Protein AF-A0A965PA43-F1 (afdb_monomer)

Sequence (121 aa):
MTSRSRKFELFQKAVVDNLTKLNEKLDKLCALTVSNQLLQECVGPDGSVRSAEECGDIVVESFMAGICLNEDLNTRSKEFDYQKSEFFINGVDEDEEDEEDEDEGDDPQDFNANRCPVNAF

Structure (mmCIF, N/CA/C/O backbone):
data_AF-A0A965PA43-F1
#
_entry.id   AF-A0A965PA43-F1
#
loop_
_atom_site.group_PDB
_atom_site.id
_atom_site.type_symbol
_atom_site.label_atom_id
_atom_site.label_alt_id
_atom_site.label_comp_id
_atom_site.label_asym_id
_atom_site.label_entity_id
_atom_site.label_seq_id
_atom_site.pdbx_PDB_ins_code
_atom_site.Cartn_x
_atom_site.Cartn_y
_atom_site.Cartn_z
_atom_site.occupancy
_atom_site.B_iso_or_equiv
_atom_site.auth_seq_id
_atom_site.auth_comp_id
_atom_site.auth_asym_id
_atom_site.auth_atom_id
_atom_site.pdbx_PDB_model_num
ATOM 1 N N . MET A 1 1 ? -34.909 6.482 28.423 1.00 57.50 1 MET A N 1
ATOM 2 C CA . MET A 1 1 ? -33.582 5.958 28.024 1.00 57.50 1 MET A CA 1
ATOM 3 C C . MET A 1 1 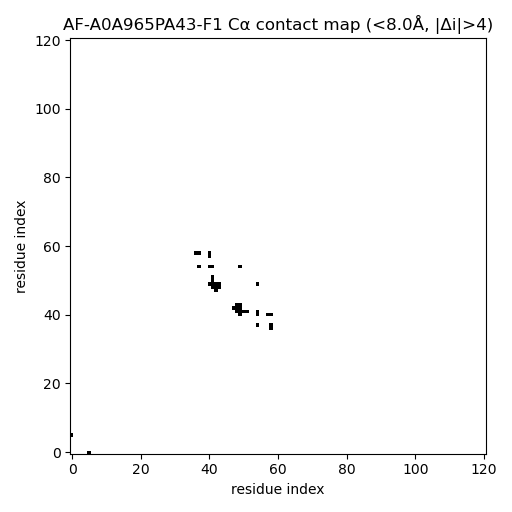? -32.689 5.920 29.251 1.00 57.50 1 MET A C 1
ATOM 5 O O . MET A 1 1 ? -32.624 6.914 29.963 1.00 57.50 1 MET A O 1
ATOM 9 N N . THR A 1 2 ? -32.070 4.779 29.551 1.00 78.19 2 THR A N 1
ATOM 10 C CA . THR A 1 2 ? -31.226 4.620 30.746 1.00 78.19 2 THR A CA 1
ATOM 11 C C . THR A 1 2 ? -29.851 5.263 30.535 1.00 78.19 2 THR A C 1
ATOM 13 O O . THR A 1 2 ? -29.354 5.337 29.411 1.00 78.19 2 THR A O 1
ATOM 16 N N . SER A 1 3 ? -29.205 5.709 31.619 1.00 86.31 3 SER A N 1
ATOM 17 C CA . SER A 1 3 ? -27.840 6.274 31.592 1.00 86.31 3 SER A CA 1
ATOM 18 C C . SER A 1 3 ? -26.834 5.334 30.908 1.00 86.31 3 SER A C 1
ATOM 20 O O . SER A 1 3 ? -25.956 5.778 30.171 1.00 86.31 3 SER A O 1
ATOM 22 N N . ARG A 1 4 ? -27.020 4.017 31.071 1.00 87.00 4 ARG A N 1
ATOM 23 C CA . ARG A 1 4 ? -26.204 2.977 30.432 1.00 87.00 4 ARG A CA 1
ATOM 24 C C . ARG A 1 4 ? -26.3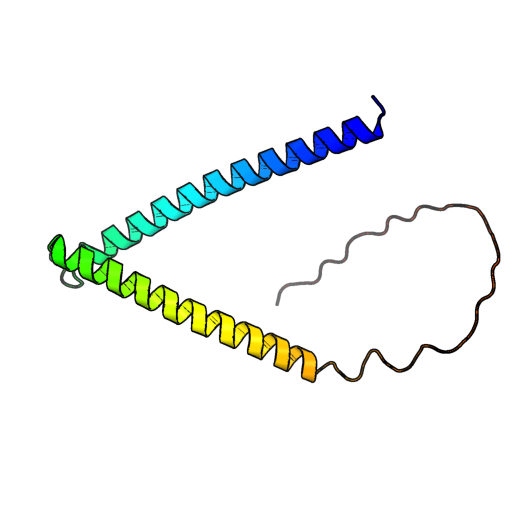82 2.939 28.906 1.00 87.00 4 ARG A C 1
ATOM 26 O O . ARG A 1 4 ? -25.377 2.903 28.207 1.00 87.00 4 ARG A O 1
ATOM 33 N N . SER A 1 5 ? -27.619 3.045 28.402 1.00 90.38 5 SER A N 1
ATOM 34 C CA . SER A 1 5 ? -27.910 3.134 26.954 1.00 90.38 5 SER A CA 1
ATOM 35 C C . SER A 1 5 ? -27.223 4.344 26.326 1.00 90.38 5 SER A C 1
ATOM 37 O O . SER A 1 5 ? -26.533 4.226 25.321 1.00 90.38 5 SER A O 1
ATOM 39 N N . ARG A 1 6 ? -27.310 5.504 26.988 1.00 91.81 6 ARG A N 1
ATOM 40 C CA . ARG A 1 6 ? -26.688 6.741 26.498 1.00 91.81 6 ARG A CA 1
ATOM 41 C C . ARG A 1 6 ? -25.160 6.660 26.469 1.00 91.81 6 ARG A C 1
ATOM 43 O O . ARG A 1 6 ? -24.542 7.140 25.526 1.00 91.81 6 ARG A O 1
ATOM 50 N N . LYS A 1 7 ? -24.536 6.062 27.491 1.00 93.56 7 LYS A N 1
ATOM 51 C CA . LYS A 1 7 ? -23.079 5.833 27.511 1.00 93.56 7 LYS A CA 1
ATOM 52 C C . LYS A 1 7 ? -22.643 4.904 26.377 1.00 93.56 7 LYS A C 1
ATOM 54 O O . LYS A 1 7 ? -21.628 5.169 25.742 1.00 93.56 7 LYS A O 1
ATOM 59 N N . PHE A 1 8 ? -23.421 3.858 26.111 1.00 95.44 8 PHE A N 1
ATOM 60 C CA . PHE A 1 8 ? -23.149 2.914 25.031 1.00 95.44 8 PHE A CA 1
ATOM 61 C C . PHE A 1 8 ? -23.261 3.570 23.645 1.00 95.44 8 PHE A C 1
ATOM 63 O O . PHE A 1 8 ? -22.351 3.436 22.833 1.00 95.44 8 PHE A O 1
ATOM 70 N N . GLU A 1 9 ? -24.303 4.368 23.404 1.00 95.31 9 GLU A N 1
ATOM 71 C CA . GLU A 1 9 ? -24.471 5.132 22.157 1.00 95.31 9 GLU A CA 1
ATOM 72 C C . GLU A 1 9 ? -23.318 6.121 21.915 1.00 95.31 9 GLU A C 1
ATOM 74 O O . GLU A 1 9 ? -22.810 6.239 20.800 1.00 95.31 9 GLU A O 1
ATOM 79 N N . LEU A 1 10 ? -22.859 6.810 22.966 1.00 95.56 10 LEU A N 1
ATOM 80 C CA . LEU A 1 10 ? -21.709 7.716 22.882 1.00 95.56 10 LEU A CA 1
ATOM 81 C C . LEU A 1 10 ? -20.412 6.973 22.553 1.00 95.56 10 LEU A C 1
ATOM 83 O O . LEU A 1 10 ? -19.620 7.458 21.745 1.00 95.56 10 LEU A O 1
ATOM 87 N N . PHE A 1 11 ? -20.204 5.800 23.152 1.00 96.69 11 PHE A N 1
ATOM 88 C CA . PHE A 1 11 ? -19.056 4.954 22.848 1.00 96.69 11 PHE A CA 1
ATOM 89 C C . PHE A 1 11 ? -19.086 4.475 21.394 1.00 96.69 11 PHE A C 1
ATOM 91 O O . PHE A 1 11 ? -18.100 4.638 20.679 1.00 96.69 11 PHE A O 1
ATOM 98 N N . GLN A 1 12 ? -20.226 3.961 20.925 1.00 97.19 12 GLN A N 1
ATOM 99 C CA . GLN A 1 12 ? -20.378 3.506 19.544 1.00 97.19 12 GLN A CA 1
ATOM 100 C C . GLN A 1 12 ? -20.103 4.638 18.549 1.00 97.19 12 GLN A C 1
ATOM 102 O O . GLN A 1 12 ? -19.385 4.439 17.569 1.00 97.19 12 GLN A O 1
ATOM 107 N N . LYS A 1 13 ? -20.600 5.848 18.832 1.00 97.12 13 LYS A N 1
ATOM 108 C CA . LYS A 1 13 ? -20.300 7.030 18.020 1.00 97.12 13 LYS A CA 1
ATOM 109 C C . LYS A 1 13 ? -18.803 7.349 18.001 1.00 97.12 13 LYS A C 1
ATOM 111 O O . LYS A 1 13 ? -18.246 7.559 16.931 1.00 97.12 13 LYS A O 1
ATOM 116 N N . ALA A 1 14 ? -18.139 7.323 19.156 1.00 97.06 14 ALA A N 1
ATOM 117 C CA . ALA A 1 14 ? -16.701 7.572 19.240 1.00 97.06 14 ALA A CA 1
ATOM 118 C C . ALA A 1 14 ? -15.871 6.532 18.463 1.00 97.06 14 ALA A C 1
ATOM 120 O O . ALA A 1 14 ? -14.881 6.890 17.825 1.00 97.06 14 ALA A O 1
ATOM 121 N N . VAL A 1 15 ? -16.282 5.259 18.479 1.00 97.75 15 VAL A N 1
ATOM 122 C CA . VAL A 1 15 ? -15.646 4.198 17.683 1.00 97.75 15 VAL A CA 1
ATOM 123 C C . VAL A 1 15 ? -15.796 4.481 16.190 1.00 97.75 15 VAL A C 1
ATOM 125 O O . VAL A 1 15 ? -14.798 4.475 15.473 1.00 97.75 15 VAL A O 1
ATOM 128 N N . VAL A 1 16 ? -17.009 4.785 15.722 1.00 97.81 16 VAL A N 1
ATOM 129 C CA . VAL A 1 16 ? -17.265 5.097 14.306 1.00 97.81 16 VAL A CA 1
ATOM 130 C C . VAL A 1 16 ? -16.481 6.331 13.854 1.00 97.81 16 VAL A C 1
ATOM 132 O O . VAL A 1 16 ? -15.854 6.305 12.794 1.00 97.81 16 VAL A O 1
ATOM 135 N N . ASP A 1 17 ? -16.445 7.386 14.670 1.00 97.81 17 ASP A N 1
ATOM 136 C CA . ASP A 1 17 ? -15.692 8.606 14.365 1.00 97.81 17 ASP A CA 1
ATOM 137 C C . ASP A 1 17 ? -14.184 8.322 14.260 1.00 97.81 17 ASP A C 1
ATOM 139 O O . ASP A 1 17 ? -13.501 8.848 13.377 1.00 97.81 17 ASP A O 1
ATOM 143 N N . ASN A 1 18 ? -13.647 7.470 15.138 1.00 97.31 18 ASN A N 1
ATOM 144 C CA . ASN A 1 18 ? -12.242 7.071 15.088 1.00 97.31 18 ASN A CA 1
ATOM 145 C C . ASN A 1 18 ? -11.926 6.203 13.868 1.00 97.31 18 ASN A C 1
ATOM 147 O O . ASN A 1 18 ? -10.915 6.448 13.212 1.00 97.31 18 ASN A O 1
ATOM 151 N N . LEU A 1 19 ? -12.785 5.237 13.536 1.00 96.94 19 LEU A N 1
ATOM 152 C CA . LEU A 1 19 ? -12.628 4.409 12.338 1.00 96.94 19 LEU A CA 1
ATOM 153 C C . LEU A 1 19 ? -12.672 5.258 11.064 1.00 96.94 19 LEU A C 1
ATOM 155 O O . LEU A 1 19 ? -11.840 5.081 10.181 1.00 96.94 19 LEU A O 1
ATOM 159 N N . THR A 1 20 ? -13.573 6.239 11.004 1.00 97.38 20 THR A N 1
ATOM 160 C CA . THR A 1 20 ? -13.672 7.170 9.870 1.00 97.38 20 THR A CA 1
ATOM 161 C C . THR A 1 20 ? -12.379 7.967 9.698 1.00 97.38 20 THR A C 1
ATOM 163 O O . THR A 1 20 ? -11.797 7.980 8.616 1.00 97.38 20 THR A O 1
ATOM 166 N N . LYS A 1 21 ? -11.855 8.551 10.784 1.00 96.81 21 LYS A N 1
ATOM 167 C CA . LYS A 1 21 ? -10.568 9.269 10.758 1.00 96.81 21 LYS A CA 1
ATOM 168 C C . LYS A 1 21 ? -9.398 8.372 10.364 1.00 96.81 21 LYS A C 1
ATOM 170 O O . LYS A 1 21 ? -8.431 8.849 9.773 1.00 96.81 21 LYS A O 1
ATOM 175 N N . LEU A 1 22 ? -9.434 7.101 10.758 1.00 96.81 22 LEU A N 1
ATOM 176 C CA . LEU A 1 22 ? -8.382 6.145 10.434 1.00 96.81 22 LEU A CA 1
ATOM 177 C C . LEU A 1 22 ? -8.424 5.772 8.947 1.00 96.81 22 LEU A C 1
ATOM 179 O O . LEU A 1 22 ? -7.377 5.790 8.305 1.00 96.81 22 LEU A O 1
ATOM 183 N N . ASN A 1 23 ? -9.615 5.567 8.382 1.00 95.31 23 ASN A N 1
ATOM 184 C CA . ASN A 1 23 ? -9.798 5.366 6.943 1.00 95.31 23 ASN A CA 1
ATOM 185 C C . ASN A 1 23 ? -9.322 6.573 6.127 1.00 95.31 23 ASN A C 1
ATOM 187 O O . ASN A 1 23 ? -8.533 6.402 5.209 1.00 95.31 23 ASN A O 1
ATOM 191 N N . GLU A 1 24 ? -9.670 7.802 6.522 1.00 96.00 24 GLU A N 1
ATOM 192 C CA . GLU A 1 24 ? -9.177 9.008 5.833 1.00 96.00 24 GLU A CA 1
ATOM 193 C C . GLU A 1 24 ? -7.641 9.108 5.821 1.00 96.00 24 GLU A C 1
ATOM 195 O O . GLU A 1 24 ? -7.039 9.649 4.890 1.00 96.00 24 GLU A O 1
ATOM 200 N N . LYS A 1 25 ? -6.979 8.623 6.879 1.00 95.56 25 LYS A N 1
ATOM 201 C CA . LYS A 1 25 ? -5.512 8.558 6.933 1.00 95.56 25 LYS A CA 1
ATOM 202 C C . LYS A 1 25 ? -4.965 7.454 6.035 1.00 95.56 25 LYS A C 1
ATOM 204 O O . LYS A 1 25 ? -3.955 7.686 5.375 1.00 95.56 25 LYS A O 1
ATOM 209 N N . LEU A 1 26 ? -5.612 6.290 6.009 1.00 94.50 26 LEU A N 1
ATOM 210 C CA . LEU A 1 26 ? -5.248 5.188 5.119 1.00 94.50 26 LEU A CA 1
ATOM 211 C C . LEU A 1 26 ? -5.373 5.597 3.650 1.00 94.50 26 LEU A C 1
ATOM 213 O O . LEU A 1 26 ? -4.449 5.337 2.887 1.00 94.50 26 LEU A O 1
ATOM 217 N N . ASP A 1 27 ? -6.422 6.329 3.275 1.00 92.75 27 ASP A N 1
ATOM 218 C CA . ASP A 1 27 ? -6.594 6.846 1.913 1.00 92.75 27 ASP A CA 1
ATOM 219 C C . ASP A 1 27 ? -5.453 7.793 1.518 1.00 92.75 27 ASP A C 1
ATOM 221 O O . ASP A 1 27 ? -4.891 7.692 0.426 1.00 92.75 27 ASP A O 1
ATOM 225 N N . LYS A 1 28 ? -5.049 8.689 2.429 1.00 93.12 28 LYS A N 1
ATOM 226 C CA . LYS A 1 28 ? -3.908 9.594 2.204 1.00 93.12 28 LYS A CA 1
ATOM 227 C C . LYS A 1 28 ? -2.591 8.838 2.065 1.00 93.12 28 LYS A C 1
ATOM 229 O O . LYS A 1 28 ? -1.791 9.181 1.199 1.00 93.12 28 LYS A O 1
ATOM 234 N N . LEU A 1 29 ? -2.360 7.832 2.909 1.00 90.31 29 LEU A N 1
ATOM 235 C CA . LEU A 1 29 ? -1.172 6.983 2.814 1.00 90.31 29 LEU A CA 1
ATOM 236 C C . LEU A 1 29 ? -1.159 6.210 1.497 1.00 90.31 29 LEU A C 1
ATOM 238 O O . LEU A 1 29 ? -0.144 6.219 0.814 1.00 90.31 29 LEU A O 1
ATOM 242 N N . CYS A 1 30 ? -2.287 5.622 1.102 1.00 84.81 30 CYS A N 1
ATOM 243 C CA . CYS A 1 30 ? -2.435 4.926 -0.170 1.00 84.81 30 CYS A CA 1
ATOM 244 C C . CYS A 1 30 ? -2.093 5.849 -1.348 1.00 84.81 30 CYS A C 1
ATOM 246 O O . CYS A 1 30 ? -1.235 5.517 -2.164 1.00 84.81 30 CYS A O 1
ATOM 248 N N . ALA A 1 31 ? -2.675 7.052 -1.385 1.00 83.69 31 ALA A N 1
ATOM 249 C CA . ALA A 1 31 ? -2.397 8.029 -2.434 1.00 83.69 31 ALA A CA 1
ATOM 250 C C . ALA A 1 31 ? -0.912 8.427 -2.495 1.00 83.69 31 ALA A C 1
ATOM 252 O O . ALA A 1 31 ? -0.342 8.507 -3.585 1.00 83.69 31 ALA A O 1
ATOM 253 N N . LEU A 1 32 ? -0.271 8.656 -1.342 1.00 88.25 32 LEU A N 1
ATOM 254 C CA . LEU A 1 32 ? 1.155 8.986 -1.271 1.00 88.25 32 LEU A CA 1
ATOM 255 C C . LEU A 1 32 ? 2.038 7.830 -1.741 1.00 88.25 32 LEU A C 1
ATOM 257 O O . LEU A 1 32 ? 2.954 8.053 -2.530 1.00 88.25 32 LEU A O 1
ATOM 261 N N . THR A 1 33 ? 1.763 6.609 -1.287 1.00 84.19 33 THR A N 1
ATOM 262 C CA . THR A 1 33 ? 2.550 5.430 -1.655 1.00 84.19 33 THR A CA 1
ATOM 263 C C . THR A 1 33 ? 2.428 5.136 -3.146 1.00 84.19 33 THR A C 1
ATOM 265 O O . THR A 1 33 ? 3.449 4.971 -3.805 1.00 84.19 33 THR A O 1
ATOM 268 N N . VAL A 1 34 ? 1.214 5.177 -3.707 1.00 81.81 34 VAL A N 1
ATOM 269 C CA . VAL A 1 34 ? 0.998 5.007 -5.154 1.00 81.81 34 VAL A CA 1
ATOM 270 C C . VAL A 1 34 ? 1.707 6.106 -5.947 1.00 81.81 34 VAL A C 1
ATOM 272 O O . VAL A 1 34 ? 2.378 5.816 -6.932 1.00 81.81 34 VAL A O 1
ATOM 275 N N . SER A 1 35 ? 1.625 7.364 -5.505 1.00 79.50 35 SER A N 1
ATOM 276 C CA . SER A 1 35 ? 2.303 8.477 -6.187 1.00 79.50 35 SER A CA 1
ATOM 277 C C . SER A 1 35 ? 3.825 8.322 -6.166 1.00 79.50 35 SER A C 1
ATOM 279 O O . SER A 1 35 ? 4.482 8.570 -7.173 1.00 79.50 35 SER A O 1
ATOM 281 N N . ASN A 1 36 ? 4.392 7.888 -5.039 1.00 83.56 36 ASN A N 1
ATOM 282 C CA . ASN A 1 36 ? 5.823 7.619 -4.929 1.00 83.56 36 ASN A CA 1
ATOM 283 C C . ASN A 1 36 ? 6.258 6.447 -5.810 1.00 83.56 36 ASN A C 1
ATOM 285 O O . ASN A 1 36 ? 7.293 6.560 -6.463 1.00 83.56 36 ASN A O 1
ATOM 289 N N . GLN A 1 37 ? 5.469 5.370 -5.860 1.00 77.44 37 GLN A N 1
ATOM 290 C CA . GLN A 1 37 ? 5.722 4.234 -6.747 1.00 77.44 37 GLN A CA 1
ATOM 291 C C . GLN A 1 37 ? 5.787 4.711 -8.202 1.00 77.44 37 GLN A C 1
ATOM 293 O O . GLN A 1 37 ? 6.788 4.505 -8.878 1.00 77.44 37 GLN A O 1
ATOM 298 N N . LEU A 1 38 ? 4.777 5.468 -8.647 1.00 74.06 38 LEU A N 1
ATOM 299 C CA . LEU A 1 38 ? 4.733 6.023 -9.999 1.00 74.06 38 LEU A CA 1
ATOM 300 C C . LEU A 1 38 ? 5.916 6.959 -10.281 1.00 74.06 38 LEU A C 1
ATOM 302 O O . LEU A 1 38 ? 6.498 6.898 -11.354 1.00 74.06 38 LEU A O 1
ATOM 306 N N . LEU A 1 39 ? 6.319 7.817 -9.341 1.00 75.06 39 LEU A N 1
ATOM 307 C CA . LEU A 1 39 ? 7.455 8.722 -9.558 1.00 75.06 39 LEU A CA 1
ATOM 308 C C . LEU A 1 39 ? 8.798 7.985 -9.665 1.00 75.06 39 LEU A C 1
ATOM 310 O O . LEU A 1 39 ? 9.651 8.399 -10.448 1.00 75.06 39 LEU A O 1
ATOM 314 N N . GLN A 1 40 ? 8.991 6.911 -8.898 1.00 78.50 40 GLN A N 1
ATOM 315 C CA . GLN A 1 40 ? 10.213 6.101 -8.945 1.00 78.50 40 GLN A CA 1
ATOM 316 C C . GLN A 1 40 ? 10.247 5.186 -10.176 1.00 78.50 40 GLN A C 1
ATOM 318 O O . GLN A 1 40 ? 11.302 4.971 -10.772 1.00 78.50 40 GLN A O 1
ATOM 323 N N . GLU A 1 41 ? 9.092 4.671 -10.589 1.00 78.00 41 GLU A N 1
ATOM 324 C CA . GLU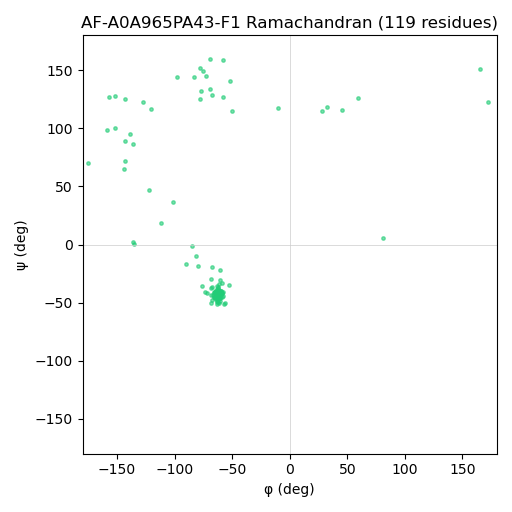 A 1 41 ? 8.982 3.727 -11.699 1.00 78.00 41 GLU A CA 1
ATOM 325 C C . GLU A 1 41 ? 8.784 4.412 -13.057 1.00 78.00 41 GLU A C 1
ATOM 327 O O . GLU A 1 41 ? 9.101 3.821 -14.080 1.00 78.00 41 GLU A O 1
ATOM 332 N N . CYS A 1 42 ? 8.398 5.687 -13.116 1.00 81.31 42 CYS A N 1
ATOM 333 C CA . CYS A 1 42 ? 8.329 6.431 -14.381 1.00 81.31 42 CYS A CA 1
ATOM 334 C C . CYS A 1 42 ? 9.678 6.980 -14.865 1.00 81.31 42 CYS A C 1
ATOM 336 O O . CYS A 1 42 ? 9.768 7.450 -16.000 1.00 81.31 42 CYS A O 1
ATOM 338 N N . VAL A 1 43 ? 10.729 6.934 -14.038 1.00 83.06 43 VAL A N 1
ATOM 339 C CA . VAL A 1 43 ? 12.065 7.428 -14.405 1.00 83.06 43 VAL A CA 1
ATOM 340 C C . VAL A 1 43 ? 13.126 6.362 -14.155 1.00 83.06 43 VAL A C 1
ATOM 342 O O . VAL A 1 43 ? 13.273 5.849 -13.044 1.00 83.06 43 VAL A O 1
ATOM 345 N N . GLY A 1 44 ? 13.852 6.012 -15.214 1.00 80.69 44 GLY A N 1
ATOM 346 C CA . GLY A 1 44 ? 14.965 5.075 -15.211 1.00 80.69 44 GLY A CA 1
ATOM 347 C C . GLY A 1 44 ? 16.089 5.481 -14.252 1.00 80.69 44 GLY A C 1
ATOM 348 O O . GLY A 1 44 ? 16.236 6.662 -13.933 1.00 80.69 44 GLY A O 1
ATOM 349 N N . PRO A 1 45 ? 16.948 4.540 -13.818 1.00 79.62 45 PRO A N 1
ATOM 350 C CA . PRO A 1 45 ? 18.139 4.864 -13.023 1.00 79.62 45 PRO A CA 1
ATOM 351 C C . PRO A 1 45 ? 19.119 5.785 -13.767 1.00 79.62 45 PRO A C 1
ATOM 353 O O . PRO A 1 45 ? 19.941 6.457 -13.152 1.00 79.62 45 PRO A O 1
ATOM 356 N N . ASP A 1 46 ? 19.033 5.808 -15.095 1.00 85.94 46 ASP A N 1
ATOM 357 C CA . ASP A 1 46 ? 19.770 6.677 -16.009 1.00 85.94 46 ASP A CA 1
ATOM 358 C C . ASP A 1 46 ? 19.110 8.058 -16.205 1.00 85.94 46 ASP A C 1
ATOM 360 O O . ASP A 1 46 ? 19.644 8.902 -16.924 1.00 85.94 46 ASP A O 1
ATOM 364 N N . GLY A 1 47 ? 17.962 8.304 -15.565 1.00 79.81 47 GLY A N 1
ATOM 365 C CA . GLY A 1 47 ? 17.187 9.537 -15.687 1.00 79.81 47 GLY A CA 1
ATOM 366 C C . GLY A 1 47 ? 16.299 9.600 -16.932 1.00 79.81 47 GLY A C 1
ATOM 367 O O . GLY A 1 47 ? 15.690 10.643 -17.181 1.00 79.81 47 GLY A O 1
ATOM 368 N N . SER A 1 48 ? 16.213 8.521 -17.716 1.00 85.94 48 SER A N 1
ATOM 369 C CA . SER A 1 48 ? 15.315 8.450 -18.870 1.00 85.94 48 SER A CA 1
ATOM 370 C C . SER A 1 48 ? 13.857 8.307 -18.424 1.00 85.94 48 SER A C 1
ATOM 372 O O . SER A 1 48 ? 13.557 7.681 -17.409 1.00 85.94 48 SER A O 1
ATOM 374 N N . VAL A 1 49 ? 12.927 8.913 -19.162 1.00 87.12 49 VAL A N 1
ATOM 375 C CA . VAL A 1 49 ? 11.492 8.724 -18.905 1.00 87.12 49 VAL A CA 1
ATOM 376 C C . VAL A 1 49 ? 11.086 7.369 -19.475 1.00 87.12 49 VAL A C 1
ATOM 378 O O . VAL A 1 49 ? 11.305 7.124 -20.662 1.00 87.12 49 VAL A O 1
ATOM 381 N N . ARG A 1 50 ? 10.491 6.511 -18.643 1.00 87.00 50 ARG A N 1
ATOM 382 C CA . ARG A 1 50 ? 9.930 5.229 -19.083 1.00 87.00 50 ARG A CA 1
ATOM 383 C C . ARG A 1 50 ? 8.609 5.452 -19.819 1.00 87.00 50 ARG A C 1
ATOM 385 O O . ARG A 1 50 ? 7.877 6.409 -19.553 1.00 87.00 50 ARG A O 1
ATOM 392 N N . SER A 1 51 ? 8.308 4.584 -20.775 1.00 88.94 51 SER A N 1
ATOM 393 C CA . SER A 1 51 ? 7.022 4.577 -21.470 1.00 88.94 51 SER A CA 1
ATOM 394 C C . SER A 1 51 ? 5.892 4.123 -20.541 1.00 88.94 51 SER A C 1
ATOM 396 O O . SER A 1 51 ? 6.115 3.457 -19.534 1.00 88.94 51 SER A O 1
ATOM 398 N N . ALA A 1 52 ? 4.648 4.464 -20.889 1.00 85.56 52 ALA A 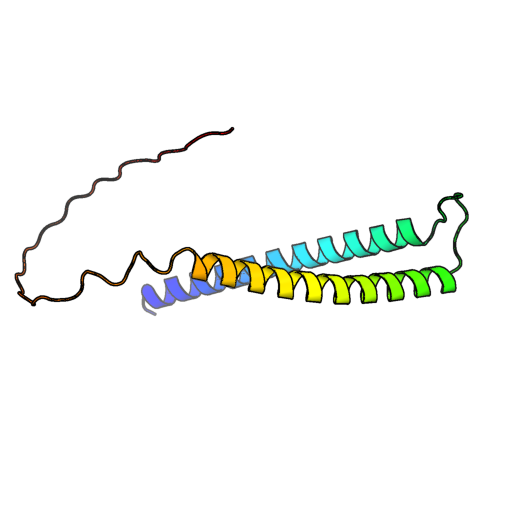N 1
ATOM 399 C CA . ALA A 1 52 ? 3.485 4.068 -20.094 1.00 85.56 52 ALA A CA 1
ATOM 400 C C . ALA A 1 52 ? 3.324 2.539 -19.978 1.00 85.56 52 ALA A C 1
ATOM 402 O O . ALA A 1 52 ? 2.816 2.064 -18.967 1.00 85.56 52 ALA A O 1
ATOM 403 N N . GLU A 1 53 ? 3.755 1.793 -20.998 1.00 87.94 53 GLU A N 1
ATOM 404 C CA . GLU A 1 53 ? 3.747 0.326 -21.011 1.00 87.94 53 GLU A CA 1
ATOM 405 C C . GLU A 1 53 ? 4.757 -0.230 -20.001 1.00 87.94 53 GLU A C 1
ATOM 407 O O . GLU A 1 53 ? 4.369 -0.969 -19.103 1.00 87.94 53 GLU A O 1
ATOM 412 N N . GLU A 1 54 ? 6.005 0.246 -20.046 1.00 86.81 54 GLU A N 1
ATOM 413 C CA . GLU A 1 54 ? 7.050 -0.152 -19.092 1.00 86.81 54 GLU A CA 1
ATOM 414 C C . GLU A 1 54 ? 6.668 0.179 -17.644 1.00 86.81 54 GLU A C 1
ATOM 416 O O . GLU A 1 54 ? 6.884 -0.629 -16.747 1.00 86.81 54 GLU A O 1
ATOM 421 N N . CYS A 1 55 ? 6.070 1.348 -17.394 1.00 85.44 55 CYS A N 1
ATOM 422 C CA . CYS A 1 55 ? 5.578 1.683 -16.057 1.00 85.44 55 CYS A CA 1
ATOM 423 C C . CYS A 1 55 ? 4.462 0.734 -15.606 1.00 85.44 55 CYS A C 1
ATOM 425 O O . CYS A 1 55 ? 4.406 0.368 -14.436 1.00 85.44 55 CYS A O 1
ATOM 427 N N . GLY A 1 56 ? 3.563 0.355 -16.518 1.00 83.69 56 GLY A N 1
ATOM 428 C CA . GLY A 1 56 ? 2.485 -0.586 -16.233 1.00 83.69 56 GLY A CA 1
ATOM 429 C C . GLY A 1 56 ? 3.018 -1.959 -15.833 1.00 83.69 56 GLY A C 1
ATOM 430 O O . GLY A 1 56 ? 2.581 -2.503 -14.819 1.00 83.69 56 GLY A O 1
ATOM 431 N N . ASP A 1 57 ? 3.995 -2.473 -16.578 1.00 87.12 57 ASP A N 1
ATOM 432 C CA . ASP A 1 57 ? 4.618 -3.768 -16.304 1.00 87.12 57 ASP A CA 1
ATOM 433 C C . ASP A 1 57 ? 5.325 -3.775 -14.946 1.00 87.12 57 ASP A C 1
ATOM 435 O O . ASP A 1 57 ? 5.085 -4.672 -14.137 1.00 87.12 57 ASP A O 1
ATOM 439 N N . ILE A 1 58 ? 6.109 -2.736 -14.634 1.00 85.06 58 ILE A N 1
ATOM 440 C CA . ILE A 1 58 ? 6.807 -2.643 -13.343 1.00 85.06 58 ILE A CA 1
ATOM 441 C C . ILE A 1 58 ? 5.801 -2.576 -12.186 1.00 85.06 58 ILE A C 1
ATOM 443 O O . ILE A 1 58 ? 5.965 -3.300 -11.208 1.00 85.06 58 ILE A O 1
ATOM 447 N N . VAL A 1 59 ? 4.728 -1.782 -12.293 1.00 81.81 59 VAL A N 1
ATOM 448 C CA . VAL A 1 59 ? 3.707 -1.705 -11.232 1.00 81.81 59 VAL A CA 1
ATOM 449 C C . VAL A 1 59 ? 3.071 -3.076 -10.986 1.00 81.81 59 VAL A C 1
ATOM 451 O O . VAL A 1 59 ? 2.862 -3.465 -9.833 1.00 81.81 59 VAL A O 1
ATOM 454 N N . VAL A 1 60 ? 2.760 -3.819 -12.051 1.00 84.75 60 VAL A N 1
ATOM 455 C CA . VAL A 1 60 ? 2.153 -5.153 -11.952 1.00 84.75 60 VAL A CA 1
ATOM 456 C C . VAL A 1 60 ? 3.131 -6.157 -11.341 1.00 84.75 60 VAL A C 1
ATOM 458 O O . VAL A 1 60 ? 2.760 -6.871 -10.406 1.00 84.75 60 VAL A O 1
ATOM 461 N N . GLU A 1 61 ? 4.376 -6.193 -11.814 1.00 84.25 61 GLU A N 1
ATOM 462 C CA . GLU A 1 61 ? 5.422 -7.074 -11.288 1.00 84.25 61 GLU A CA 1
ATOM 463 C C . GLU A 1 61 ? 5.731 -6.771 -9.817 1.00 84.25 61 GLU A C 1
ATOM 465 O O . GLU A 1 61 ? 5.747 -7.684 -8.987 1.00 84.25 61 GLU A O 1
ATOM 470 N N . SER A 1 62 ? 5.888 -5.492 -9.464 1.00 80.50 62 SER A N 1
ATOM 471 C CA . SER A 1 62 ? 6.091 -5.020 -8.091 1.00 80.50 62 SER A CA 1
ATOM 472 C C . SER A 1 62 ? 4.926 -5.414 -7.180 1.00 80.50 62 SER A C 1
ATOM 474 O O . SER A 1 62 ? 5.140 -5.854 -6.047 1.00 80.50 62 SER A O 1
ATOM 476 N N . PHE A 1 63 ? 3.684 -5.308 -7.662 1.00 81.38 63 PHE A N 1
ATOM 477 C CA . PHE A 1 63 ? 2.505 -5.715 -6.900 1.00 81.38 63 PHE A CA 1
ATOM 478 C C . PHE A 1 63 ? 2.475 -7.228 -6.649 1.00 81.38 63 PHE A C 1
ATOM 480 O O . PHE A 1 63 ? 2.252 -7.659 -5.516 1.00 81.38 63 PHE A O 1
ATOM 487 N N . MET A 1 64 ? 2.749 -8.042 -7.673 1.00 82.75 64 MET A N 1
ATOM 488 C CA . MET A 1 64 ? 2.822 -9.500 -7.526 1.00 82.75 64 MET A CA 1
ATOM 489 C C . MET A 1 64 ? 3.957 -9.925 -6.589 1.00 82.75 64 MET A C 1
ATOM 491 O O . MET A 1 64 ? 3.746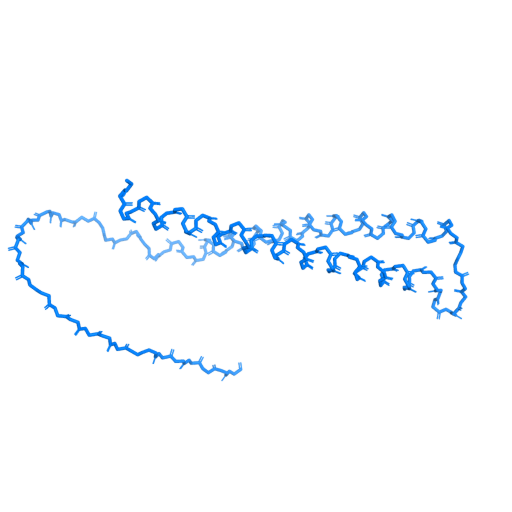 -10.766 -5.716 1.00 82.75 64 MET A O 1
ATOM 495 N N . ALA A 1 65 ? 5.131 -9.299 -6.703 1.00 83.19 65 ALA A N 1
ATOM 496 C CA . ALA A 1 65 ? 6.245 -9.521 -5.787 1.00 83.19 65 ALA A CA 1
ATOM 497 C C . ALA A 1 65 ? 5.865 -9.174 -4.337 1.00 83.19 65 ALA A C 1
ATOM 499 O O . ALA A 1 65 ? 6.208 -9.912 -3.412 1.00 83.19 65 ALA A O 1
ATOM 500 N N . GLY A 1 66 ? 5.107 -8.090 -4.137 1.00 80.44 66 GLY A N 1
ATOM 501 C CA . GLY A 1 66 ? 4.569 -7.706 -2.834 1.00 80.44 66 GLY A CA 1
ATOM 502 C C . GLY A 1 66 ? 3.617 -8.746 -2.236 1.00 80.44 66 GLY A C 1
ATOM 503 O O . GLY A 1 66 ? 3.691 -9.013 -1.036 1.00 80.44 66 GLY A O 1
ATOM 504 N N . ILE A 1 67 ? 2.761 -9.370 -3.053 1.00 82.38 67 ILE A N 1
ATOM 505 C CA . ILE A 1 67 ? 1.867 -10.450 -2.603 1.00 82.38 67 ILE A CA 1
ATOM 506 C C . ILE A 1 67 ? 2.678 -11.659 -2.133 1.00 82.38 67 ILE A C 1
ATOM 508 O O . ILE A 1 67 ? 2.478 -12.105 -1.003 1.00 82.38 67 ILE A O 1
ATOM 512 N N . CYS A 1 68 ? 3.625 -12.139 -2.944 1.00 83.50 68 CYS A N 1
ATOM 513 C CA . CYS A 1 68 ? 4.479 -13.271 -2.574 1.00 83.50 68 CYS A CA 1
ATOM 514 C C . CYS A 1 68 ? 5.262 -12.984 -1.283 1.00 83.50 68 CYS A C 1
ATOM 516 O O . CYS A 1 68 ? 5.287 -13.803 -0.368 1.00 83.50 68 CYS A O 1
ATOM 518 N N . LEU A 1 69 ? 5.837 -11.780 -1.162 1.00 83.44 69 LEU A N 1
ATOM 519 C CA . LEU A 1 69 ? 6.565 -11.378 0.041 1.00 83.44 69 LEU A CA 1
ATOM 520 C C . LEU A 1 69 ? 5.665 -11.366 1.283 1.00 83.44 69 LEU A C 1
ATOM 522 O O . LEU A 1 69 ? 6.108 -11.745 2.365 1.00 83.44 69 LEU A O 1
ATOM 526 N N . ASN A 1 70 ? 4.413 -10.924 1.148 1.00 84.06 70 ASN A N 1
ATOM 527 C CA . ASN A 1 70 ? 3.457 -10.905 2.250 1.00 84.06 70 ASN A CA 1
ATOM 528 C C . ASN A 1 70 ? 3.049 -12.323 2.685 1.00 84.06 70 ASN A C 1
ATOM 530 O O . ASN A 1 70 ? 2.892 -12.577 3.879 1.00 84.06 70 ASN A O 1
ATOM 534 N N . GLU A 1 71 ? 2.909 -13.254 1.742 1.00 84.31 71 GLU A N 1
ATOM 535 C CA . GLU A 1 71 ? 2.675 -14.672 2.038 1.00 84.31 71 GLU A CA 1
ATOM 536 C C . GLU A 1 71 ? 3.858 -15.297 2.795 1.00 84.31 71 GLU A C 1
ATOM 538 O O . GLU A 1 71 ? 3.653 -15.954 3.823 1.00 84.31 71 GLU A O 1
ATOM 543 N N . ASP A 1 72 ? 5.090 -15.013 2.365 1.00 83.12 72 ASP A N 1
ATOM 544 C CA . ASP A 1 72 ? 6.313 -15.454 3.045 1.00 83.12 72 ASP A CA 1
ATOM 545 C C . ASP A 1 72 ? 6.425 -14.865 4.460 1.00 83.12 72 ASP A C 1
ATOM 547 O O . ASP A 1 72 ? 6.747 -15.569 5.421 1.00 83.12 72 ASP A O 1
ATOM 551 N N . LEU A 1 73 ? 6.124 -13.571 4.617 1.00 85.69 73 LEU A N 1
ATOM 552 C CA . LEU A 1 73 ? 6.114 -12.886 5.914 1.00 85.69 73 LEU A CA 1
ATOM 553 C C . LEU A 1 73 ? 5.076 -13.483 6.861 1.00 85.69 73 LEU A C 1
ATOM 555 O O . LEU A 1 73 ? 5.379 -13.717 8.029 1.00 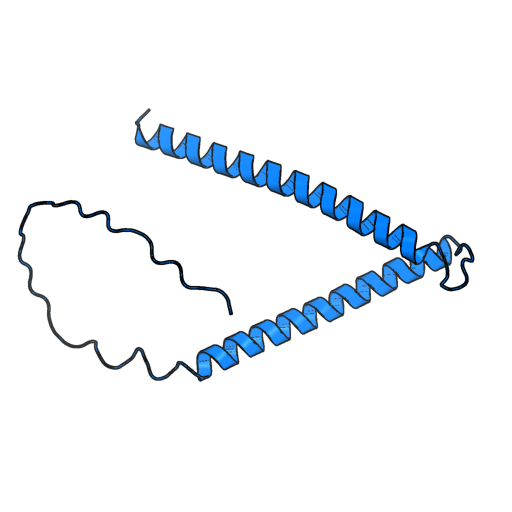85.69 73 LEU A O 1
ATOM 559 N N . ASN A 1 74 ? 3.871 -13.758 6.365 1.00 85.62 74 ASN A N 1
ATOM 560 C CA . ASN A 1 74 ? 2.805 -14.365 7.154 1.00 85.62 74 ASN A CA 1
ATOM 561 C C . ASN A 1 74 ? 3.178 -15.789 7.594 1.00 85.62 74 ASN A C 1
ATOM 563 O O . ASN A 1 74 ? 2.949 -16.166 8.742 1.00 85.62 74 ASN A O 1
ATOM 567 N N . THR A 1 75 ? 3.801 -16.565 6.705 1.00 88.81 75 THR A N 1
ATOM 568 C CA . THR A 1 75 ? 4.309 -17.909 7.019 1.00 88.81 75 THR A CA 1
ATOM 569 C C . THR A 1 75 ? 5.375 -17.846 8.110 1.00 88.81 75 THR A C 1
ATOM 571 O O . THR A 1 75 ? 5.234 -18.497 9.144 1.00 88.81 75 THR A O 1
ATOM 574 N N . ARG A 1 76 ? 6.374 -16.970 7.955 1.00 82.25 76 ARG A N 1
ATOM 575 C CA . ARG A 1 76 ? 7.422 -16.753 8.963 1.00 82.25 76 ARG A CA 1
ATOM 576 C C . ARG A 1 76 ? 6.885 -16.233 10.293 1.00 82.25 76 ARG A C 1
ATOM 578 O O . ARG A 1 76 ? 7.404 -16.606 11.338 1.00 82.25 76 ARG A O 1
ATOM 585 N N . SER A 1 77 ? 5.869 -15.370 10.271 1.00 82.38 77 SER A N 1
ATOM 586 C CA . SER A 1 77 ? 5.247 -14.855 11.495 1.00 82.38 77 SER A CA 1
ATOM 587 C C . SER A 1 77 ? 4.549 -15.974 12.267 1.00 82.38 77 SER A C 1
ATOM 589 O O . SER A 1 77 ? 4.708 -16.063 13.480 1.00 82.38 77 SER A O 1
ATOM 591 N N . LYS A 1 78 ? 3.851 -16.879 11.567 1.00 84.56 78 LYS A N 1
ATOM 592 C CA . LYS A 1 78 ? 3.254 -18.073 12.182 1.00 84.56 78 LYS A CA 1
ATOM 593 C C . LYS A 1 78 ? 4.314 -19.017 12.736 1.00 84.56 78 LYS A C 1
ATOM 595 O O . LYS A 1 78 ? 4.183 -19.464 13.865 1.00 84.56 78 LYS A O 1
ATOM 600 N N . GLU A 1 79 ? 5.365 -19.311 11.970 1.00 84.31 79 GLU A N 1
ATOM 601 C CA . GLU A 1 79 ? 6.484 -20.146 12.435 1.00 84.31 79 GLU A CA 1
ATOM 602 C C . GLU A 1 79 ? 7.145 -19.567 13.689 1.00 84.31 79 GLU A C 1
ATOM 604 O O . GLU A 1 79 ? 7.455 -20.308 14.618 1.00 84.31 79 GLU A O 1
ATOM 609 N N . PHE A 1 80 ? 7.315 -18.246 13.747 1.00 84.62 80 PHE A N 1
ATOM 610 C CA . PHE A 1 80 ? 7.824 -17.562 14.929 1.00 84.62 80 PHE A CA 1
ATOM 611 C C . PHE A 1 80 ? 6.889 -17.716 16.137 1.00 84.62 80 PHE A C 1
ATOM 613 O O . PHE A 1 80 ? 7.357 -18.016 17.235 1.00 84.62 80 PHE A O 1
ATOM 620 N N . ASP A 1 81 ? 5.577 -17.564 15.946 1.00 81.19 81 ASP A N 1
ATOM 621 C CA . ASP A 1 81 ? 4.593 -17.768 17.014 1.00 81.19 81 ASP A CA 1
ATOM 622 C C . ASP A 1 81 ? 4.576 -19.227 17.505 1.00 81.19 81 ASP A C 1
ATOM 624 O O . ASP A 1 81 ? 4.523 -19.466 18.714 1.00 81.19 81 ASP A O 1
ATOM 628 N N . TYR A 1 82 ? 4.712 -20.201 16.596 1.00 79.94 82 TYR A N 1
ATOM 629 C CA . TYR A 1 82 ? 4.871 -21.615 16.950 1.00 79.94 82 TYR A CA 1
ATOM 630 C C . TYR A 1 82 ? 6.146 -21.856 17.763 1.00 79.94 82 TYR A C 1
ATOM 632 O O . TYR A 1 82 ? 6.076 -22.430 18.848 1.00 79.94 82 TYR A O 1
ATOM 640 N N . GLN A 1 83 ? 7.295 -21.354 17.306 1.00 78.00 83 GLN A N 1
ATOM 641 C CA . GLN A 1 83 ? 8.565 -21.474 18.033 1.00 78.00 83 GLN A CA 1
ATOM 642 C C . GLN A 1 83 ? 8.496 -20.833 19.420 1.00 78.00 83 GLN A C 1
ATOM 644 O O . GLN A 1 83 ? 9.007 -21.385 20.393 1.00 78.00 83 GLN A O 1
ATOM 649 N N . LYS A 1 84 ? 7.830 -19.680 19.532 1.00 80.50 84 LYS A N 1
ATOM 650 C CA . LYS A 1 84 ? 7.572 -19.040 20.819 1.00 80.50 84 LYS A CA 1
ATOM 651 C C . LYS A 1 84 ? 6.734 -19.954 21.713 1.00 80.50 84 LYS A C 1
ATOM 653 O O . LYS A 1 84 ? 7.083 -20.128 22.874 1.00 80.50 84 LYS A O 1
ATOM 658 N N . SER A 1 85 ? 5.666 -20.552 21.185 1.00 75.56 85 SER A N 1
ATOM 659 C CA . SER A 1 85 ? 4.808 -21.455 21.958 1.00 75.56 85 SER A CA 1
ATOM 660 C C . SER A 1 85 ? 5.538 -22.709 22.451 1.00 75.56 85 SER A C 1
ATOM 662 O O . SER A 1 85 ? 5.311 -23.099 23.588 1.00 75.56 85 SER A O 1
ATOM 664 N N . GLU A 1 86 ? 6.478 -23.271 21.678 1.00 71.81 86 GLU A N 1
ATOM 665 C CA . GLU A 1 86 ? 7.288 -24.431 22.092 1.00 71.81 86 GLU A CA 1
ATOM 666 C C . GLU A 1 86 ? 8.279 -24.119 23.223 1.00 71.81 86 GLU A C 1
ATOM 668 O O . GLU A 1 86 ? 8.593 -24.985 24.037 1.00 71.81 86 GLU A O 1
ATOM 673 N N . PHE A 1 87 ? 8.760 -22.878 23.312 1.00 65.50 87 PHE A N 1
ATOM 674 C CA . PHE A 1 87 ? 9.748 -22.485 24.319 1.00 65.50 87 PHE A CA 1
ATOM 675 C C . PHE A 1 87 ? 9.141 -22.213 25.707 1.00 65.50 87 PHE A C 1
ATOM 677 O O . PHE A 1 87 ? 9.864 -22.221 26.702 1.00 65.50 87 PHE A O 1
ATOM 684 N N . PHE A 1 88 ? 7.826 -21.975 25.788 1.00 66.38 88 PHE A N 1
ATOM 685 C CA . PHE A 1 88 ? 7.116 -21.617 27.027 1.00 66.38 88 PHE A CA 1
ATOM 686 C C . PHE A 1 88 ? 6.151 -22.708 27.539 1.00 66.38 88 PHE A C 1
ATOM 688 O O . PHE A 1 88 ? 5.299 -22.411 28.371 1.00 66.38 88 PHE A O 1
ATOM 695 N N . ILE A 1 89 ? 6.287 -23.968 27.101 1.00 57.97 89 ILE A N 1
ATOM 696 C CA . ILE A 1 89 ? 5.378 -25.070 27.498 1.00 57.97 89 ILE A CA 1
ATOM 697 C C . ILE A 1 89 ? 5.502 -25.458 28.992 1.00 57.97 89 ILE A C 1
ATOM 699 O O . ILE A 1 89 ? 4.564 -26.000 29.559 1.00 57.97 89 ILE A O 1
ATOM 703 N N . ASN A 1 90 ? 6.593 -25.117 29.686 1.00 55.84 90 ASN A N 1
ATOM 704 C CA . ASN A 1 90 ? 6.849 -25.598 31.057 1.00 55.84 90 ASN A CA 1
ATOM 705 C C . ASN A 1 90 ? 6.547 -24.576 32.176 1.00 55.84 90 ASN A C 1
ATOM 707 O O . ASN A 1 90 ? 7.312 -24.494 33.134 1.00 55.84 90 ASN A O 1
ATOM 711 N N . GLY A 1 91 ? 5.500 -23.752 32.063 1.00 54.25 91 GLY A N 1
ATOM 712 C CA . GLY A 1 91 ? 5.269 -22.675 33.042 1.00 54.25 91 GLY A CA 1
ATOM 713 C C . GLY A 1 91 ? 3.851 -22.466 33.567 1.00 54.25 91 GLY A C 1
ATOM 714 O O . GLY A 1 91 ? 3.676 -21.518 34.327 1.00 54.25 91 GLY A O 1
ATOM 715 N N . VAL A 1 92 ? 2.851 -23.257 33.155 1.00 53.97 92 VAL A N 1
ATOM 716 C CA . VAL A 1 92 ? 1.441 -22.987 33.527 1.00 53.97 92 VAL A CA 1
ATOM 717 C C . VAL A 1 92 ? 0.641 -24.234 33.952 1.00 53.97 92 VAL A C 1
ATOM 719 O O . VAL A 1 92 ? -0.512 -24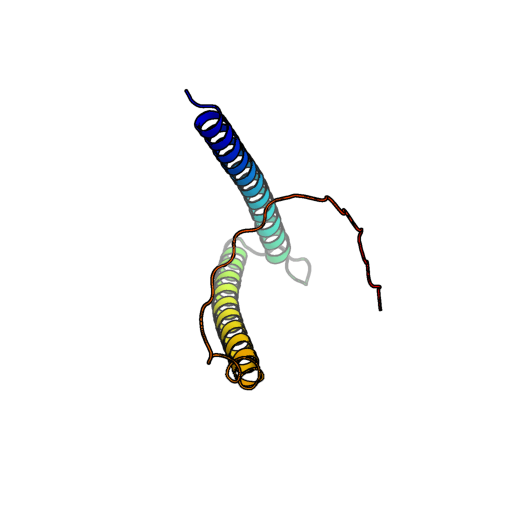.083 34.312 1.00 53.97 92 VAL A O 1
ATOM 722 N N . ASP A 1 93 ? 1.229 -25.435 34.012 1.00 54.41 93 ASP A N 1
ATOM 723 C CA . ASP A 1 93 ? 0.482 -26.668 34.351 1.00 54.41 93 ASP A CA 1
ATOM 724 C C . ASP A 1 93 ? 1.045 -27.414 35.582 1.00 54.41 93 ASP A C 1
ATOM 726 O O . ASP A 1 93 ? 1.223 -28.628 35.555 1.00 54.41 93 ASP A O 1
ATOM 730 N N . GLU A 1 94 ? 1.333 -26.710 36.677 1.00 48.16 94 GLU A N 1
ATOM 731 C CA . GLU A 1 94 ? 1.501 -27.341 38.000 1.00 48.16 94 GLU A CA 1
ATOM 732 C C . GLU A 1 94 ? 0.955 -26.415 39.097 1.00 48.16 94 GLU A C 1
ATOM 734 O O . GLU A 1 94 ? 1.759 -25.913 39.859 1.00 48.16 94 GLU A O 1
ATOM 739 N N . ASP A 1 95 ? -0.353 -26.119 39.143 1.00 48.00 95 ASP A N 1
ATOM 740 C CA . ASP A 1 95 ? -1.051 -25.634 40.362 1.00 48.00 95 ASP A CA 1
ATOM 741 C C . ASP A 1 95 ? -2.577 -25.495 40.109 1.00 48.00 95 ASP A C 1
ATOM 743 O O . ASP A 1 95 ? -3.114 -24.392 40.051 1.00 48.00 95 ASP A O 1
ATOM 747 N N . GLU A 1 96 ? -3.311 -26.603 39.952 1.00 49.62 96 GLU A N 1
ATOM 748 C CA . GLU A 1 96 ? -4.783 -26.599 40.091 1.00 49.62 96 GLU A CA 1
ATOM 749 C C . GLU A 1 96 ? -5.284 -27.889 40.764 1.00 49.62 96 GLU A C 1
ATOM 751 O O . GLU A 1 96 ? -5.895 -28.717 40.104 1.00 49.62 96 GLU A O 1
ATOM 756 N N . GLU A 1 97 ? -5.055 -28.055 42.072 1.00 47.59 97 GLU A N 1
ATOM 757 C CA . GLU A 1 97 ? -5.938 -28.826 42.973 1.00 47.59 97 GLU A CA 1
ATOM 758 C C . GLU A 1 97 ? -5.807 -28.252 44.402 1.00 47.59 97 GLU A C 1
ATOM 760 O O . GLU A 1 97 ? -4.802 -28.485 45.067 1.00 47.59 97 GLU A O 1
ATOM 765 N N . ASP A 1 98 ? -6.752 -27.414 44.851 1.00 40.41 98 ASP A N 1
ATOM 766 C CA . ASP A 1 98 ? -7.672 -27.790 45.944 1.00 40.41 98 ASP A CA 1
ATOM 767 C C . ASP A 1 98 ? -8.556 -26.627 46.447 1.00 40.41 98 ASP A C 1
ATOM 769 O O . ASP A 1 98 ? -8.088 -25.593 46.917 1.00 40.41 98 ASP A O 1
ATOM 773 N N . GLU A 1 99 ? -9.854 -26.918 46.347 1.00 42.72 99 GLU A N 1
ATOM 774 C CA . GLU A 1 99 ? -11.002 -26.608 47.209 1.00 42.72 99 GLU A CA 1
ATOM 775 C C . GLU A 1 99 ? -11.422 -25.161 47.560 1.00 42.72 99 GLU A C 1
ATOM 777 O O . GLU A 1 99 ? -10.698 -24.320 48.088 1.00 42.72 99 GLU A O 1
ATOM 782 N N . GLU A 1 100 ? -12.710 -24.952 47.273 1.00 43.97 100 GLU A N 1
ATOM 783 C CA . GLU A 1 100 ? -13.611 -23.870 47.653 1.00 43.97 100 GLU A CA 1
ATOM 784 C C . GLU A 1 100 ? -13.630 -23.620 49.171 1.00 43.97 100 GLU A C 1
ATOM 786 O O . GLU A 1 100 ? -13.713 -24.566 49.945 1.00 43.97 100 GLU A O 1
ATOM 791 N N . ASP A 1 101 ? -13.690 -22.351 49.590 1.00 38.12 101 ASP A N 1
ATOM 792 C CA . ASP A 1 101 ? -14.543 -21.955 50.717 1.00 38.12 101 ASP A CA 1
ATOM 793 C C . ASP A 1 101 ? -14.886 -20.455 50.646 1.00 38.12 101 ASP A C 1
ATOM 795 O O . ASP A 1 101 ? -14.029 -19.578 50.497 1.00 38.12 101 ASP A O 1
ATOM 799 N N . GLU A 1 102 ? -16.188 -20.185 50.711 1.00 47.16 102 GLU A N 1
ATOM 800 C CA . GLU A 1 102 ? -16.828 -18.872 50.753 1.00 47.16 102 GLU A CA 1
ATOM 801 C C . GLU A 1 102 ? -16.555 -18.164 52.096 1.00 47.16 102 GLU A C 1
ATOM 803 O O . GLU A 1 102 ? -16.796 -18.748 53.150 1.00 47.16 102 GLU A O 1
ATOM 808 N N . ASP A 1 103 ? -16.178 -16.878 52.085 1.00 40.22 103 ASP A N 1
ATOM 809 C CA . ASP A 1 103 ? -16.591 -15.956 53.157 1.00 40.22 103 ASP A CA 1
ATOM 810 C C . ASP A 1 103 ? -16.681 -14.500 52.662 1.00 40.22 103 ASP A C 1
ATOM 812 O O . ASP A 1 103 ? -15.763 -13.952 52.046 1.00 40.22 103 ASP A O 1
ATOM 816 N N . GLU A 1 104 ? -17.836 -13.889 52.921 1.00 47.66 104 GLU A N 1
ATOM 817 C CA . GLU A 1 104 ? -18.204 -12.516 52.588 1.00 47.66 104 GLU A CA 1
ATOM 818 C C . GLU A 1 104 ? -17.546 -11.522 53.565 1.00 47.66 104 GLU A C 1
ATOM 820 O O . GLU A 1 104 ? -17.673 -11.648 54.781 1.00 47.66 104 GLU A O 1
ATOM 825 N N . GLY A 1 105 ? -16.921 -10.453 53.055 1.00 36.25 105 GLY A N 1
ATOM 826 C CA . GLY A 1 105 ? -16.374 -9.383 53.900 1.00 36.25 105 GLY A CA 1
ATOM 827 C C . GLY A 1 105 ? -16.175 -8.054 53.169 1.00 36.25 105 GLY A C 1
ATOM 828 O O . GLY A 1 105 ? -15.184 -7.854 52.476 1.00 36.25 105 GLY A O 1
ATOM 829 N N . ASP A 1 106 ? -17.137 -7.153 53.349 1.00 42.69 106 ASP A N 1
ATOM 830 C CA . ASP A 1 106 ? -17.239 -5.771 52.855 1.00 42.69 106 ASP A CA 1
ATOM 831 C C . ASP A 1 106 ? -16.194 -4.817 53.492 1.00 42.69 106 ASP A C 1
ATOM 833 O O . ASP A 1 106 ? -16.067 -4.805 54.715 1.00 42.69 106 ASP A O 1
ATOM 837 N N . ASP A 1 107 ? -15.424 -4.061 52.688 1.00 39.66 107 ASP A N 1
ATOM 838 C CA . ASP A 1 107 ? -15.367 -2.570 52.631 1.00 39.66 107 ASP A CA 1
ATOM 839 C C . ASP A 1 107 ? -14.103 -2.052 51.858 1.00 39.66 107 ASP A C 1
ATOM 841 O O . ASP A 1 107 ? -13.050 -2.698 51.850 1.00 39.66 107 ASP A O 1
ATOM 845 N N . PRO A 1 108 ? -14.155 -0.870 51.199 1.00 49.78 108 PRO A N 1
ATOM 846 C CA . PRO A 1 108 ? -13.231 -0.423 50.152 1.00 49.78 108 PRO A CA 1
ATOM 847 C C . PRO A 1 108 ? -12.119 0.512 50.651 1.00 49.78 108 PRO A C 1
ATOM 849 O O . PRO A 1 108 ? -12.398 1.432 51.418 1.00 49.78 108 PRO A O 1
ATOM 852 N N . GLN A 1 109 ? -10.898 0.416 50.095 1.00 44.19 109 GLN A N 1
ATOM 853 C CA . GLN A 1 109 ? -9.932 1.532 50.093 1.00 44.19 109 GLN A CA 1
ATOM 854 C C . GLN A 1 109 ? -9.094 1.622 48.804 1.00 44.19 109 GLN A C 1
ATOM 856 O O . GLN A 1 109 ? -8.416 0.691 48.381 1.00 44.19 109 GLN A O 1
ATOM 861 N N . ASP A 1 110 ? -9.171 2.812 48.215 1.00 49.47 110 ASP A N 1
ATOM 862 C CA . ASP A 1 110 ? -8.380 3.393 47.132 1.00 49.47 110 ASP A CA 1
ATOM 863 C C . ASP A 1 110 ? -6.877 3.445 47.464 1.00 49.47 110 ASP A C 1
ATOM 865 O O . ASP A 1 110 ? -6.503 4.042 48.470 1.00 49.47 110 ASP A O 1
ATOM 869 N N . PHE A 1 111 ? -6.018 2.897 46.596 1.00 43.53 111 PHE A N 1
ATOM 870 C CA . PHE A 1 111 ? -4.624 3.338 46.467 1.00 43.53 111 PHE A CA 1
ATOM 871 C C . PHE A 1 111 ? -4.165 3.297 45.006 1.00 43.53 111 PHE A C 1
ATOM 873 O O . PHE A 1 111 ? -3.575 2.342 44.502 1.00 43.53 111 PHE A O 1
ATOM 880 N N . ASN A 1 112 ? -4.398 4.414 44.326 1.00 51.69 112 ASN A N 1
ATOM 881 C CA . ASN A 1 112 ? -3.562 4.875 43.228 1.00 51.69 112 ASN A CA 1
ATOM 882 C C . ASN A 1 112 ? -2.068 4.885 43.633 1.00 51.69 112 ASN A C 1
ATOM 884 O O . ASN A 1 112 ? -1.652 5.693 44.465 1.00 51.69 112 ASN A O 1
ATOM 888 N N . ALA A 1 113 ? -1.251 4.040 42.998 1.00 47.53 113 ALA A N 1
ATOM 889 C CA . ALA A 1 113 ? 0.207 4.130 43.036 1.00 47.53 113 ALA A CA 1
ATOM 890 C C . ALA A 1 113 ? 0.803 3.910 41.634 1.00 47.53 113 ALA A C 1
ATOM 892 O O . ALA A 1 113 ? 1.149 2.807 41.230 1.00 47.53 113 ALA A O 1
ATOM 893 N N . ASN A 1 114 ? 0.875 5.013 40.888 1.00 44.00 114 ASN A N 1
ATOM 894 C CA . ASN A 1 114 ? 1.995 5.428 40.041 1.00 44.00 114 ASN A CA 1
ATOM 895 C C . ASN A 1 114 ? 2.861 4.359 39.338 1.00 44.00 114 ASN A C 1
ATOM 897 O O . ASN A 1 114 ? 3.679 3.684 39.948 1.00 44.00 114 ASN A O 1
ATOM 901 N N . ARG A 1 115 ? 2.822 4.436 37.999 1.00 53.56 115 ARG A N 1
ATOM 902 C CA . ARG A 1 115 ? 3.979 4.585 37.088 1.00 53.56 115 ARG A CA 1
ATOM 903 C C . ARG A 1 115 ? 5.321 4.020 37.580 1.00 53.56 115 ARG A C 1
ATOM 905 O O . ARG A 1 115 ? 6.001 4.671 38.368 1.00 53.56 115 ARG A O 1
ATOM 912 N N . CYS A 1 116 ? 5.812 3.001 36.880 1.00 45.44 116 CYS A N 1
ATOM 913 C CA . CYS A 1 116 ? 7.249 2.835 36.664 1.00 4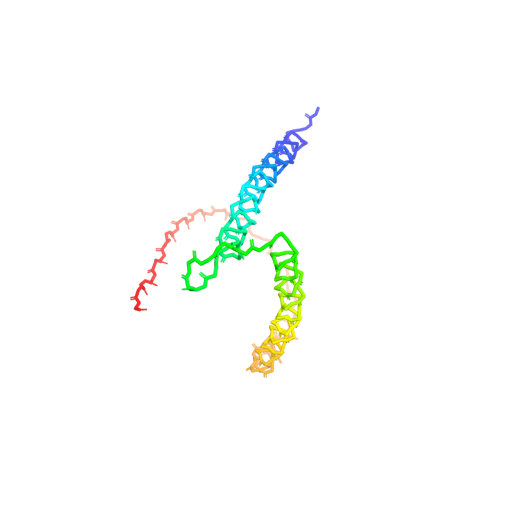5.44 116 CYS A CA 1
ATOM 914 C C . CYS A 1 116 ? 7.561 2.842 35.155 1.00 45.44 116 CYS A C 1
ATOM 916 O O . CYS A 1 116 ? 7.087 1.965 34.434 1.00 45.44 116 CYS A O 1
ATOM 918 N N . PRO A 1 117 ? 8.328 3.832 34.660 1.00 59.12 117 PRO A N 1
ATOM 919 C CA . PRO A 1 117 ? 9.004 3.774 33.371 1.00 59.12 117 PRO A CA 1
ATOM 920 C C . PRO A 1 117 ? 10.324 3.008 33.534 1.00 59.12 117 PRO A C 1
ATOM 922 O O . PRO A 1 117 ? 10.998 3.180 34.547 1.00 59.12 117 PRO A O 1
ATOM 925 N N . VAL A 1 118 ? 10.742 2.220 32.541 1.00 52.38 118 VAL A N 1
ATOM 926 C CA . VAL A 1 118 ? 12.121 1.708 32.498 1.00 52.38 118 VAL A CA 1
ATOM 927 C C . VAL A 1 118 ? 12.663 1.775 31.071 1.00 52.38 118 VAL A C 1
ATOM 929 O O . VAL A 1 118 ? 12.403 0.924 30.232 1.00 52.38 118 VAL A O 1
ATOM 932 N N . ASN A 1 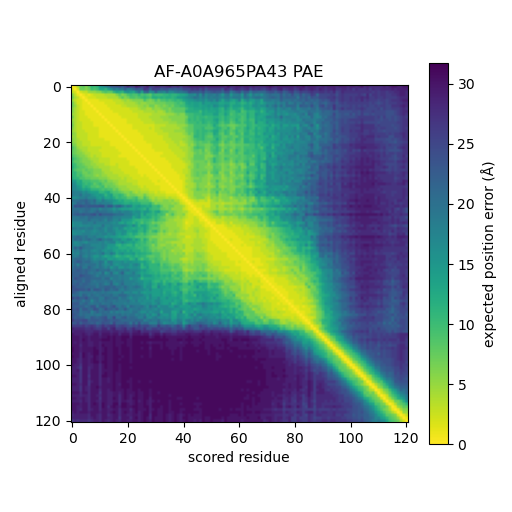119 ? 13.358 2.889 30.848 1.00 49.16 119 ASN A N 1
ATOM 933 C CA . ASN A 1 119 ? 14.669 3.051 30.224 1.00 49.16 119 ASN A CA 1
ATOM 934 C C . ASN A 1 119 ? 15.011 2.309 28.927 1.00 49.16 119 ASN A C 1
ATOM 936 O O . ASN A 1 119 ? 15.244 1.107 28.896 1.00 49.16 119 ASN A O 1
ATOM 940 N N . ALA A 1 120 ? 15.220 3.153 27.913 1.00 46.69 120 ALA A N 1
ATOM 941 C CA . ALA A 1 120 ? 16.400 3.184 27.056 1.00 46.69 120 ALA A CA 1
ATOM 942 C C . ALA A 1 120 ? 17.580 2.317 27.527 1.00 46.69 120 ALA A C 1
ATOM 944 O O . ALA A 1 120 ? 18.203 2.621 28.545 1.00 46.69 120 ALA A O 1
ATOM 945 N N . PHE A 1 121 ? 17.913 1.332 26.699 1.00 45.19 121 PHE A N 1
ATOM 946 C CA . PHE A 1 121 ? 19.249 1.134 26.146 1.00 45.19 121 PHE A CA 1
ATOM 947 C C . PHE A 1 121 ? 19.102 0.752 24.674 1.00 45.19 121 PHE A C 1
ATOM 949 O O . PHE A 1 121 ? 18.163 -0.018 24.370 1.00 45.19 121 PHE A O 1
#

Secondary structure (DSSP, 8-state):
--HHHHHHHHHHHHHHHHHHHHHHHHHHHHHHHHHHHHHHHSB-TTSPBPPHHHHHHHHHHHHHHHHHHHHHHHHHHHHHHHHHHHHTTTSSSS---------------------------

Mean predicted aligned error: 17.63 Å

pLDDT: mean 75.31, std 18.48, range [36.25, 97.81]

Nearest PDB structures (foldseek):
  6ejq-assembly1_E  TM=3.390E-01  e=9.572E+00  Thermus phage G20c

Foldseek 3Di:
DDPVVVVVVVVVVVVVVVVVVVVVVVVVVVVVVVVVLLVVQQADPVRDGDDPVSSVVCVVVVVVVVVVVVVVVVVVVVVVVVVVCVVPPPDDPPDDDDDDDDDDDDDDDDDDDDDDDDDDD

Radius of gyration: 27.58 Å; Cα contacts (8 Å, |Δi|>4): 19; chains: 1; bounding box: 53×38×75 Å

Solvent-accessible surface area (backbone atoms only — not comparable to full-atom values): 7661 Å² total; per-residue (Å²): 136,55,75,66,58,54,52,48,52,52,50,54,49,52,50,52,54,49,51,51,55,49,49,58,48,49,54,52,49,50,53,51,52,53,51,50,49,51,60,58,54,38,36,44,99,86,69,44,77,47,51,74,64,59,32,48,52,49,54,51,52,53,50,53,53,49,51,55,50,50,53,52,49,52,51,50,52,50,51,48,53,51,55,53,54,68,75,59,70,90,75,81,89,85,86,89,86,84,83,89,82,91,80,91,82,93,84,90,82,92,76,92,76,79,90,82,87,80,76,92,129